Protein AF-A0A7C5WQR3-F1 (afdb_monomer_lite)

Structure (mmCIF, N/CA/C/O backbone):
data_AF-A0A7C5WQR3-F1
#
_entry.id   AF-A0A7C5WQR3-F1
#
loop_
_atom_site.group_PDB
_atom_site.id
_atom_site.type_symbol
_atom_site.label_atom_id
_atom_site.label_alt_id
_atom_site.label_comp_id
_atom_site.label_asym_id
_atom_site.label_entity_id
_atom_site.label_seq_id
_atom_site.pdbx_PDB_ins_code
_atom_site.Cartn_x
_atom_site.Cartn_y
_atom_site.Cartn_z
_atom_site.occupancy
_atom_site.B_iso_or_equiv
_atom_site.auth_seq_id
_atom_site.auth_comp_id
_atom_site.auth_asym_id
_atom_site.auth_atom_id
_atom_site.pdbx_PDB_model_num
ATOM 1 N N . MET A 1 1 ? -28.418 -15.892 25.105 1.00 48.97 1 MET A N 1
ATOM 2 C CA . MET A 1 1 ? -28.271 -15.453 23.694 1.00 48.97 1 MET A CA 1
ATOM 3 C C . MET A 1 1 ? -28.113 -13.932 23.511 1.00 48.97 1 MET A C 1
ATOM 5 O O . MET A 1 1 ? -27.352 -13.535 22.642 1.00 48.97 1 MET A O 1
ATOM 9 N N . LYS A 1 2 ? -28.733 -13.063 24.336 1.00 42.81 2 LYS A N 1
ATOM 10 C CA . LYS A 1 2 ? -28.613 -11.586 24.216 1.00 42.81 2 LYS A CA 1
ATOM 11 C C . LYS A 1 2 ? -27.198 -11.011 24.428 1.00 42.81 2 LYS A C 1
ATOM 13 O O . LYS A 1 2 ? -26.882 -9.976 23.862 1.00 42.81 2 LYS A O 1
ATOM 18 N N . VAL A 1 3 ? -26.335 -11.698 25.179 1.00 50.47 3 VAL A N 1
ATOM 19 C CA . VAL A 1 3 ? -24.979 -11.218 25.510 1.00 50.47 3 VAL A CA 1
ATOM 20 C C . VAL A 1 3 ? -24.053 -11.173 24.281 1.00 50.47 3 VAL A C 1
ATOM 22 O O . VAL A 1 3 ? -23.282 -10.235 24.136 1.00 50.47 3 VAL A O 1
ATOM 25 N N . ILE A 1 4 ? -24.180 -12.114 23.336 1.00 51.25 4 ILE A N 1
ATOM 26 C CA . ILE A 1 4 ? -23.313 -12.199 22.141 1.00 51.25 4 ILE A CA 1
ATOM 27 C C . ILE A 1 4 ? -23.574 -11.035 21.160 1.00 51.25 4 ILE A C 1
ATOM 29 O O . ILE A 1 4 ? -22.634 -10.461 20.613 1.00 51.25 4 ILE A O 1
ATOM 33 N N . TYR A 1 5 ? -24.834 -10.613 20.996 1.00 52.09 5 TYR A N 1
ATOM 34 C CA . TYR A 1 5 ? -25.205 -9.483 20.126 1.00 52.09 5 TYR A CA 1
ATOM 35 C C . TYR A 1 5 ? -24.702 -8.122 20.638 1.00 52.09 5 TYR A C 1
ATOM 37 O O . TYR A 1 5 ? -24.409 -7.223 19.844 1.00 52.09 5 TYR A O 1
ATOM 45 N N . VAL A 1 6 ? -24.548 -7.977 21.957 1.00 54.50 6 VAL A N 1
ATOM 46 C CA . VAL A 1 6 ? -24.024 -6.753 22.588 1.00 54.50 6 VAL A CA 1
ATOM 47 C C . VAL A 1 6 ? -22.531 -6.565 22.295 1.00 54.50 6 VAL A C 1
ATOM 49 O O . VAL A 1 6 ? -22.063 -5.435 22.214 1.00 54.50 6 VAL A O 1
ATOM 52 N N . TYR A 1 7 ? -21.790 -7.651 22.063 1.00 54.84 7 TYR A N 1
ATOM 53 C CA . TYR A 1 7 ? -20.358 -7.615 21.757 1.00 54.84 7 TYR A CA 1
ATOM 54 C C . TYR A 1 7 ? -20.032 -7.526 20.263 1.00 54.84 7 TYR A C 1
ATOM 56 O O . TYR A 1 7 ? -18.998 -6.968 19.894 1.00 54.84 7 TYR A O 1
ATOM 64 N N . PHE A 1 8 ? -20.896 -8.066 19.400 1.00 57.88 8 PHE A N 1
ATOM 65 C CA . PHE A 1 8 ? -20.665 -8.079 17.953 1.00 57.88 8 PHE A CA 1
ATOM 66 C C . PHE A 1 8 ? -21.007 -6.734 17.296 1.00 57.88 8 PHE A C 1
ATOM 68 O O . PHE A 1 8 ? -20.277 -6.270 16.424 1.00 57.88 8 PHE A O 1
ATOM 75 N N . SER A 1 9 ? -22.071 -6.066 17.761 1.00 63.69 9 SER A N 1
ATOM 76 C CA . SER A 1 9 ? -22.523 -4.785 17.202 1.00 63.69 9 SER A CA 1
ATOM 77 C C . SER A 1 9 ? -21.514 -3.624 17.326 1.00 63.69 9 SER A C 1
ATOM 79 O O . SER A 1 9 ? -21.370 -2.886 16.348 1.00 63.69 9 SER A O 1
ATOM 81 N N . PRO A 1 10 ? -20.740 -3.455 18.422 1.00 66.56 10 PRO A N 1
ATOM 82 C CA . PRO A 1 10 ? -19.741 -2.390 18.534 1.00 66.56 10 PRO A CA 1
ATOM 83 C C . PRO A 1 10 ? -18.493 -2.679 17.696 1.00 66.56 10 PRO A C 1
ATOM 85 O O . PRO A 1 10 ? -17.920 -1.761 17.113 1.00 66.56 10 PRO A O 1
ATOM 88 N N . PHE A 1 11 ? -18.090 -3.951 17.602 1.00 71.44 11 PHE A N 1
ATOM 89 C CA . PHE A 1 11 ? -16.960 -4.393 16.786 1.00 71.44 11 PHE A CA 1
ATOM 90 C C . PHE A 1 11 ? -17.199 -4.088 15.304 1.00 71.44 11 PHE A C 1
ATOM 92 O O . PHE A 1 11 ? -16.417 -3.371 14.676 1.00 71.44 11 PHE A O 1
ATOM 99 N N . THR A 1 12 ? -18.328 -4.554 14.762 1.00 70.25 12 THR A N 1
ATOM 100 C CA . THR A 1 12 ? -18.691 -4.309 13.362 1.00 70.25 12 THR A CA 1
ATOM 101 C C . THR A 1 12 ? -18.930 -2.827 13.096 1.00 70.25 12 THR A C 1
ATOM 103 O O . THR A 1 12 ? -18.519 -2.321 12.053 1.00 70.25 12 THR A O 1
ATOM 106 N N . ALA A 1 13 ? -19.535 -2.100 14.043 1.00 73.00 13 ALA A N 1
ATOM 107 C CA . ALA A 1 13 ? -19.742 -0.660 13.916 1.00 73.00 13 ALA A CA 1
ATOM 108 C C . ALA A 1 13 ? -18.419 0.117 13.865 1.00 73.00 13 ALA A C 1
ATOM 110 O O . ALA A 1 13 ? -18.306 1.069 13.092 1.00 73.00 13 ALA A O 1
ATOM 111 N N . MET A 1 14 ? -17.402 -0.281 14.637 1.00 77.00 14 MET A N 1
ATOM 112 C CA . MET A 1 14 ? -16.086 0.358 14.588 1.00 77.00 14 MET A CA 1
ATOM 113 C C . MET A 1 14 ? -15.353 0.089 13.281 1.00 77.00 14 MET A C 1
ATOM 115 O O . MET A 1 14 ? -14.867 1.048 12.685 1.00 77.00 14 MET A O 1
ATOM 119 N N . VAL A 1 15 ? -15.329 -1.161 12.807 1.00 77.88 15 VAL A N 1
ATOM 120 C CA . VAL A 1 15 ? -14.727 -1.513 11.508 1.00 77.88 15 VAL A CA 1
ATOM 121 C C . VAL A 1 15 ? -15.410 -0.729 10.387 1.00 77.88 15 VAL A C 1
ATOM 123 O O . VAL A 1 15 ? -14.749 -0.036 9.614 1.00 77.88 15 VAL A O 1
ATOM 126 N N . TYR A 1 16 ? -16.745 -0.752 10.350 1.00 77.31 16 TYR A N 1
ATOM 127 C CA . TYR A 1 16 ? -17.527 -0.024 9.354 1.00 77.31 16 TYR A CA 1
ATOM 128 C C . TYR A 1 16 ? -17.264 1.486 9.409 1.00 77.31 16 TYR A C 1
ATOM 130 O O . TYR A 1 16 ? -17.046 2.121 8.376 1.00 77.31 16 TYR A O 1
ATOM 138 N N . ARG A 1 17 ? -17.226 2.075 10.611 1.00 75.00 17 ARG A N 1
ATOM 139 C CA . ARG A 1 17 ? -16.932 3.502 10.792 1.00 75.00 17 ARG A CA 1
ATOM 140 C C . ARG A 1 17 ? -15.512 3.849 10.349 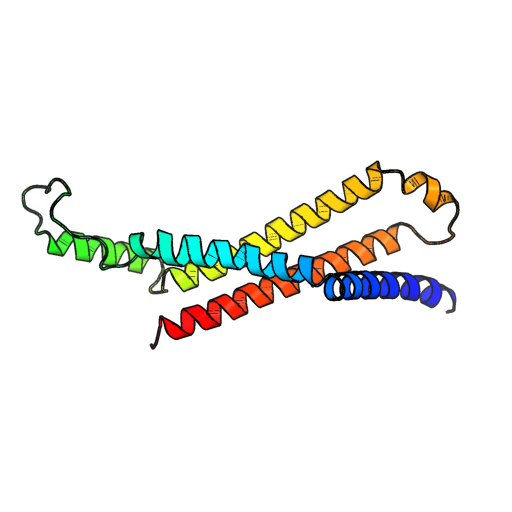1.00 75.00 17 ARG A C 1
ATOM 142 O O . ARG 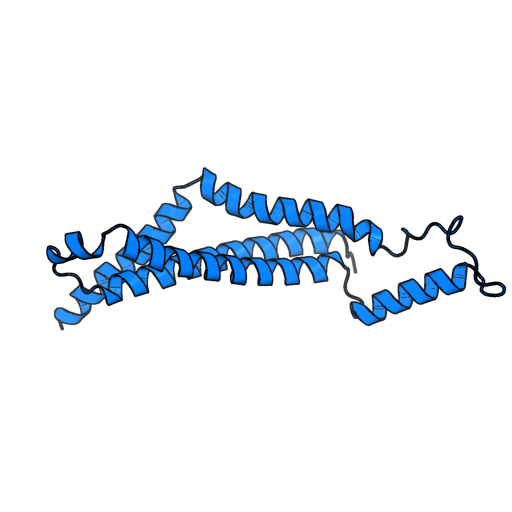A 1 17 ? -15.334 4.895 9.734 1.00 75.00 17 ARG A O 1
ATOM 149 N N . GLN A 1 18 ? -14.524 3.003 10.633 1.00 72.38 18 GLN A N 1
ATOM 150 C CA . GLN A 1 18 ? -13.126 3.215 10.247 1.00 72.38 18 GLN A CA 1
ATOM 151 C C . GLN A 1 18 ? -12.985 3.233 8.717 1.00 72.38 18 GLN A C 1
ATOM 153 O O . GLN A 1 18 ? -12.440 4.187 8.160 1.00 72.38 18 GLN A O 1
ATOM 158 N N . VAL A 1 19 ? -13.576 2.242 8.042 1.00 75.62 19 VAL A N 1
ATOM 159 C CA . VAL A 1 19 ? -13.582 2.128 6.575 1.00 75.62 19 VAL A CA 1
ATOM 160 C C . VAL A 1 19 ? -14.341 3.296 5.936 1.00 75.62 19 VAL A C 1
ATOM 162 O O . VAL A 1 19 ? -13.849 3.934 5.007 1.00 75.62 19 VAL A O 1
ATOM 165 N N . LYS A 1 20 ? -15.512 3.656 6.473 1.00 73.62 20 LYS A N 1
ATOM 166 C CA . LYS A 1 20 ? -16.307 4.782 5.964 1.00 73.62 20 LYS A CA 1
ATOM 167 C C . LYS A 1 20 ? -15.630 6.133 6.196 1.00 73.62 20 LYS A C 1
ATOM 169 O O . LYS A 1 20 ? -15.729 7.016 5.348 1.00 73.62 20 LYS A O 1
ATOM 174 N N . ARG A 1 21 ? -14.917 6.304 7.316 1.00 70.56 21 ARG A N 1
ATOM 175 C CA . ARG A 1 21 ? -14.116 7.507 7.591 1.00 70.56 21 ARG A CA 1
ATOM 176 C C . ARG A 1 21 ? -12.955 7.625 6.612 1.00 70.56 21 ARG A C 1
ATOM 178 O O . ARG A 1 21 ? -12.674 8.730 6.159 1.00 70.56 21 ARG A O 1
ATOM 185 N N . TRP A 1 22 ? -12.314 6.505 6.273 1.00 68.12 22 TRP A N 1
ATOM 186 C CA . TRP A 1 22 ? -11.287 6.474 5.236 1.00 68.12 22 TRP A CA 1
ATOM 187 C C . TRP A 1 22 ? -11.866 6.908 3.885 1.00 68.12 22 TRP A C 1
ATOM 189 O O . TRP A 1 22 ? -11.370 7.866 3.304 1.00 68.12 22 TRP A O 1
ATOM 199 N N . TRP A 1 23 ? -12.995 6.330 3.466 1.00 66.19 23 TRP A N 1
ATOM 200 C CA . TRP A 1 23 ? -13.678 6.709 2.221 1.00 66.19 23 TRP A CA 1
ATOM 201 C C . TRP A 1 23 ? -14.139 8.179 2.187 1.00 66.19 23 TRP A C 1
ATOM 203 O O . TRP A 1 23 ? -14.099 8.837 1.149 1.00 66.19 23 TRP A O 1
ATOM 213 N N . GLY A 1 24 ? -14.567 8.724 3.329 1.00 67.75 24 GLY A N 1
ATOM 214 C CA . GLY A 1 24 ? -14.997 10.119 3.451 1.00 67.75 24 GLY A CA 1
ATOM 215 C C . GLY A 1 24 ? -13.850 11.136 3.408 1.00 67.75 24 GLY A C 1
ATOM 216 O O . GLY A 1 24 ? -14.063 12.290 3.035 1.00 67.75 24 GLY A O 1
ATOM 217 N N . ALA A 1 25 ? -12.624 10.730 3.743 1.00 72.12 25 ALA A N 1
ATOM 218 C CA . ALA A 1 25 ? -11.453 11.600 3.767 1.00 72.12 25 ALA A CA 1
ATOM 219 C C . ALA A 1 25 ? -10.788 11.682 2.382 1.00 72.12 25 ALA A C 1
ATOM 221 O O . ALA A 1 25 ? -9.654 11.240 2.203 1.00 72.12 25 ALA A O 1
ATOM 222 N N . ARG A 1 26 ? -11.484 12.287 1.406 1.00 62.25 26 ARG A N 1
ATOM 223 C CA . ARG A 1 26 ? -11.076 12.371 -0.016 1.00 62.25 26 ARG A CA 1
ATOM 224 C C . ARG A 1 26 ? -9.607 12.778 -0.225 1.00 62.25 26 ARG A C 1
ATOM 226 O O . ARG A 1 26 ? -8.928 12.204 -1.065 1.00 62.25 26 ARG A O 1
ATOM 233 N N . SER A 1 27 ? -9.097 13.713 0.582 1.00 62.66 27 SER A N 1
ATOM 234 C CA . SER A 1 27 ? -7.697 14.172 0.524 1.00 62.66 27 SER A CA 1
ATOM 235 C C . SER A 1 27 ? -6.687 13.139 1.057 1.00 62.66 27 SER A C 1
ATOM 237 O O . SER A 1 27 ? -5.593 12.998 0.518 1.00 62.66 27 SER A O 1
ATOM 239 N N . ARG A 1 28 ? -7.063 12.342 2.067 1.00 68.38 28 ARG A N 1
ATOM 240 C CA . ARG A 1 28 ? -6.197 11.301 2.646 1.00 68.38 28 ARG A CA 1
ATOM 241 C C . ARG A 1 28 ? -6.152 10.038 1.783 1.00 68.38 28 ARG A C 1
ATOM 243 O O . ARG A 1 28 ? -5.115 9.393 1.690 1.00 68.38 28 ARG A O 1
ATOM 250 N N . VAL A 1 29 ? -7.259 9.702 1.126 1.00 69.31 29 VAL A N 1
ATOM 251 C CA . VAL A 1 29 ? -7.283 8.615 0.135 1.00 69.31 29 VAL A CA 1
ATOM 252 C C . VAL A 1 29 ? -6.399 8.986 -1.053 1.00 69.31 29 VAL A C 1
ATOM 254 O O . VAL A 1 29 ? -5.591 8.177 -1.501 1.00 69.31 29 VAL A O 1
ATOM 257 N N . LEU A 1 30 ? -6.463 10.241 -1.505 1.00 72.69 30 LEU A N 1
ATOM 258 C CA . LEU A 1 30 ? -5.619 10.699 -2.600 1.00 72.69 30 LEU A CA 1
ATOM 259 C C . LEU A 1 30 ? -4.129 10.595 -2.248 1.00 72.69 30 LEU A C 1
ATOM 261 O O . LEU A 1 30 ? -3.365 10.049 -3.037 1.00 72.69 30 LEU A O 1
ATOM 265 N N . THR A 1 31 ? -3.706 11.012 -1.050 1.00 79.19 31 THR A N 1
ATOM 266 C CA . THR A 1 31 ? -2.294 10.889 -0.644 1.00 79.19 31 THR A CA 1
ATOM 267 C C . THR A 1 31 ? -1.820 9.441 -0.530 1.00 79.19 31 THR A C 1
ATOM 269 O O . THR A 1 31 ? -0.658 9.166 -0.823 1.00 79.19 31 THR A O 1
ATOM 272 N N . THR A 1 32 ? -2.705 8.494 -0.196 1.00 76.12 32 THR A N 1
ATOM 273 C CA . THR A 1 32 ? -2.360 7.059 -0.170 1.00 76.12 32 THR A CA 1
ATOM 274 C C . THR A 1 32 ? -2.086 6.470 -1.555 1.00 76.12 32 THR A C 1
ATOM 276 O O . THR A 1 32 ? -1.371 5.477 -1.648 1.00 76.12 32 THR A O 1
ATOM 279 N N . VAL A 1 33 ? -2.596 7.095 -2.620 1.00 73.81 33 VAL A N 1
ATOM 280 C CA . VAL A 1 33 ? -2.341 6.705 -4.017 1.00 73.81 33 VAL A CA 1
ATOM 281 C C . VAL A 1 33 ? -1.192 7.523 -4.609 1.00 73.81 33 VAL A C 1
ATOM 283 O O . VAL A 1 33 ? -0.307 6.975 -5.260 1.00 73.81 33 VAL A O 1
ATOM 286 N N . VAL A 1 34 ? -1.162 8.828 -4.325 1.00 81.25 34 VAL A N 1
ATOM 287 C CA . VAL A 1 34 ? -0.128 9.757 -4.798 1.00 81.25 34 VAL A CA 1
ATOM 288 C C . VAL A 1 34 ? 1.248 9.383 -4.257 1.00 81.25 34 VAL A C 1
ATOM 290 O O . VAL A 1 34 ? 2.207 9.403 -5.018 1.00 81.25 34 VAL A O 1
ATOM 293 N N . ASN A 1 35 ? 1.369 9.003 -2.981 1.00 83.81 35 ASN A N 1
ATOM 294 C CA . ASN A 1 35 ? 2.670 8.666 -2.402 1.00 83.81 35 ASN A CA 1
ATOM 295 C C . ASN A 1 35 ? 3.318 7.453 -3.112 1.00 83.81 35 ASN A C 1
ATOM 297 O O . ASN A 1 35 ? 4.400 7.617 -3.669 1.00 83.81 35 ASN A O 1
ATOM 301 N N . PRO A 1 36 ? 2.668 6.278 -3.223 1.00 76.75 36 PRO A N 1
ATOM 302 C CA . PRO A 1 36 ? 3.197 5.171 -4.021 1.00 76.75 36 PRO A CA 1
ATOM 303 C C . PRO A 1 36 ? 3.415 5.514 -5.498 1.00 76.75 36 PRO A C 1
ATOM 305 O O . PRO A 1 36 ? 4.397 5.058 -6.072 1.00 76.75 36 PRO A O 1
ATOM 308 N N . LEU A 1 37 ? 2.553 6.334 -6.115 1.00 82.00 37 LEU A N 1
ATOM 309 C CA . LEU A 1 37 ? 2.744 6.769 -7.504 1.00 82.00 37 LEU A CA 1
ATOM 310 C C . LEU A 1 37 ? 4.015 7.597 -7.685 1.00 82.00 37 LEU A C 1
ATOM 312 O O . LEU A 1 37 ? 4.738 7.365 -8.647 1.00 82.00 37 LEU A O 1
ATOM 316 N N . ILE A 1 38 ? 4.313 8.520 -6.767 1.00 85.12 38 ILE A N 1
ATOM 317 C CA . ILE A 1 38 ? 5.560 9.294 -6.800 1.00 85.12 38 ILE A CA 1
ATOM 318 C C . ILE A 1 38 ? 6.753 8.343 -6.756 1.00 85.12 38 ILE A C 1
ATOM 320 O O . ILE A 1 38 ? 7.675 8.503 -7.548 1.00 85.12 38 ILE A O 1
ATOM 324 N N . TRP A 1 39 ? 6.716 7.321 -5.900 1.00 78.50 39 TRP A N 1
ATOM 325 C CA . TRP A 1 39 ? 7.774 6.315 -5.856 1.00 78.50 39 TRP A CA 1
ATOM 326 C C . TRP A 1 39 ? 7.873 5.502 -7.151 1.00 78.50 39 TRP A C 1
ATOM 328 O O . TRP A 1 39 ? 8.983 5.267 -7.609 1.00 78.50 39 TRP A O 1
ATOM 338 N N . ILE A 1 40 ? 6.755 5.115 -7.776 1.00 80.81 40 ILE A N 1
ATOM 339 C CA . ILE A 1 40 ? 6.767 4.371 -9.050 1.00 80.81 40 ILE A CA 1
ATOM 340 C C . ILE A 1 40 ? 7.311 5.246 -10.180 1.00 80.81 40 ILE A C 1
ATOM 342 O O . ILE A 1 40 ? 8.089 4.771 -10.995 1.00 80.81 40 ILE A O 1
ATOM 346 N N . VAL A 1 41 ? 6.933 6.521 -10.239 1.00 82.19 41 VAL A N 1
ATOM 347 C CA . VAL A 1 41 ? 7.433 7.459 -11.251 1.00 82.19 41 VAL A CA 1
ATOM 348 C C . VAL A 1 41 ? 8.920 7.725 -11.027 1.00 82.19 41 VAL A C 1
ATOM 350 O O . VAL A 1 41 ? 9.710 7.613 -11.958 1.00 82.19 41 VAL A O 1
ATOM 353 N N . PHE A 1 42 ? 9.316 8.025 -9.790 1.00 83.06 42 PHE A N 1
ATOM 354 C CA . PHE A 1 42 ? 10.697 8.337 -9.437 1.00 83.06 42 PHE A CA 1
ATOM 355 C C . PHE A 1 42 ? 11.632 7.136 -9.622 1.00 83.06 42 PHE A C 1
ATOM 357 O O . PHE A 1 42 ? 12.660 7.255 -10.284 1.00 83.06 42 PHE A O 1
ATOM 364 N N . LEU A 1 43 ? 11.282 5.971 -9.074 1.00 81.75 43 LEU A N 1
ATOM 365 C CA . LEU A 1 43 ? 12.110 4.767 -9.175 1.00 81.75 43 LEU A CA 1
ATOM 366 C C . LEU A 1 43 ? 11.942 4.080 -10.533 1.00 81.75 43 LEU A C 1
ATOM 368 O O . LEU A 1 43 ? 12.928 3.710 -11.157 1.00 81.75 43 LEU A O 1
ATOM 372 N N . GLY A 1 44 ? 10.723 3.978 -11.054 1.00 79.00 44 GLY A N 1
ATOM 373 C CA . GLY A 1 44 ? 10.468 3.321 -12.334 1.00 79.00 44 GLY A CA 1
ATOM 374 C C . GLY A 1 44 ? 11.083 4.059 -13.515 1.00 79.00 44 GLY A C 1
ATOM 375 O O . GLY A 1 44 ? 11.791 3.444 -14.304 1.00 79.00 44 GLY A O 1
ATOM 376 N N . LEU A 1 45 ? 10.875 5.376 -13.625 1.00 77.69 45 LEU A N 1
ATOM 377 C CA . LEU A 1 45 ? 11.454 6.152 -14.729 1.00 77.69 45 LEU A CA 1
ATOM 378 C C . LEU A 1 45 ? 12.912 6.543 -14.460 1.00 77.69 45 LEU A C 1
ATOM 380 O O . LEU A 1 45 ? 13.718 6.548 -15.386 1.00 77.69 45 LEU A O 1
ATOM 384 N N . GLY A 1 46 ? 13.264 6.865 -13.211 1.00 75.94 46 GLY A N 1
ATOM 385 C CA . GLY A 1 46 ? 14.607 7.334 -12.856 1.00 75.94 46 GLY A CA 1
ATOM 386 C C . GLY A 1 46 ? 15.637 6.212 -12.743 1.00 75.94 46 GLY A C 1
ATOM 387 O O . GLY A 1 46 ? 16.706 6.294 -13.342 1.00 75.94 46 GLY A O 1
ATOM 388 N N . TRP A 1 47 ? 15.321 5.143 -12.007 1.00 72.69 47 TRP A N 1
ATOM 389 C CA . TRP A 1 47 ? 16.226 4.000 -11.844 1.00 72.69 47 TRP A CA 1
ATOM 390 C C . TRP A 1 47 ? 16.058 2.944 -12.938 1.00 72.69 47 TRP A C 1
ATOM 392 O O . TRP A 1 47 ? 17.028 2.262 -13.260 1.00 72.69 47 TRP A O 1
ATOM 402 N N . GLY A 1 48 ? 14.887 2.852 -13.579 1.00 72.00 48 GLY A N 1
ATOM 403 C CA . GLY A 1 48 ? 14.681 1.951 -14.719 1.00 72.00 48 GLY A CA 1
ATOM 404 C C . GLY A 1 48 ? 15.619 2.234 -15.893 1.00 72.00 48 GLY A C 1
ATOM 405 O O . GLY A 1 48 ? 16.046 1.305 -16.571 1.00 72.00 48 GLY A O 1
ATOM 406 N N . ALA A 1 49 ? 16.039 3.489 -16.083 1.00 68.88 49 ALA A N 1
ATOM 407 C CA . ALA A 1 49 ? 17.065 3.832 -17.064 1.00 68.88 49 ALA A CA 1
ATOM 408 C C . ALA A 1 49 ? 18.423 3.183 -16.739 1.00 68.88 49 ALA A C 1
ATOM 410 O O . ALA A 1 49 ? 19.119 2.753 -17.646 1.00 68.88 49 ALA A O 1
ATOM 411 N N . ILE A 1 50 ? 18.792 3.037 -15.466 1.00 69.94 50 ILE A N 1
ATOM 412 C CA . ILE A 1 50 ? 20.088 2.476 -15.037 1.00 69.94 50 ILE A CA 1
ATOM 413 C C . ILE A 1 50 ? 20.130 0.955 -15.247 1.00 69.94 50 ILE A C 1
ATOM 415 O O . ILE A 1 50 ? 21.182 0.392 -15.532 1.00 69.94 50 ILE A O 1
ATOM 419 N N . PHE A 1 51 ? 18.974 0.299 -15.144 1.00 70.12 51 PHE A N 1
ATOM 420 C CA . PHE A 1 51 ? 18.825 -1.147 -15.332 1.00 70.12 51 PHE A CA 1
ATOM 421 C C . PHE A 1 51 ? 18.357 -1.538 -16.744 1.00 70.12 51 PHE A C 1
ATOM 423 O O . PHE A 1 51 ? 18.173 -2.722 -17.020 1.00 70.12 51 PHE A O 1
ATOM 430 N N . SER A 1 52 ? 18.166 -0.565 -17.643 1.00 65.50 52 SER A N 1
ATOM 431 C CA . SER A 1 52 ? 17.782 -0.818 -19.033 1.00 65.50 52 SER A CA 1
ATOM 432 C C . SER A 1 52 ? 18.994 -1.257 -19.867 1.00 65.50 52 SER A C 1
ATOM 434 O O . SER A 1 52 ? 20.027 -0.584 -19.826 1.00 65.50 52 SER A O 1
ATOM 436 N N . PRO A 1 53 ? 18.879 -2.318 -20.692 1.00 56.69 53 PRO A N 1
ATOM 437 C CA . PRO A 1 53 ? 19.971 -2.818 -21.534 1.00 56.69 53 PRO A CA 1
ATOM 438 C C . PRO A 1 53 ? 20.616 -1.766 -22.455 1.00 56.69 53 PRO A C 1
ATOM 440 O O . PRO A 1 53 ? 21.761 -1.930 -22.866 1.00 56.69 53 PRO A O 1
ATOM 443 N N . GLY A 1 54 ? 19.898 -0.683 -22.780 1.00 60.00 54 GLY A N 1
ATOM 444 C CA . GLY A 1 54 ? 20.356 0.377 -23.685 1.00 60.00 54 GLY A CA 1
ATOM 445 C C . GLY A 1 54 ? 21.040 1.583 -23.028 1.00 60.00 54 GLY A C 1
ATOM 446 O O . GLY A 1 54 ? 21.449 2.493 -23.744 1.00 60.00 54 GLY A O 1
ATOM 447 N N . SER A 1 55 ? 21.155 1.651 -21.697 1.00 55.81 55 SER A N 1
ATOM 448 C CA . SER A 1 55 ? 21.736 2.828 -21.021 1.00 55.81 55 SER A CA 1
ATOM 449 C C . SER A 1 55 ? 23.259 2.819 -20.927 1.00 55.81 55 SER A C 1
ATOM 451 O O . SER A 1 55 ? 23.873 3.852 -20.644 1.00 55.81 55 SER A O 1
ATOM 453 N N . VAL A 1 56 ? 23.887 1.684 -21.235 1.00 60.44 56 VAL A N 1
ATOM 454 C CA . VAL A 1 56 ? 25.341 1.567 -21.328 1.00 60.44 56 VAL A CA 1
ATOM 455 C C . VAL A 1 56 ? 25.802 2.142 -22.671 1.00 60.44 56 VAL A C 1
ATOM 457 O O . VAL A 1 56 ? 26.056 1.424 -23.633 1.00 60.44 56 VAL A O 1
ATOM 460 N N . ASN A 1 57 ? 25.931 3.468 -22.740 1.00 54.16 57 ASN A N 1
ATOM 461 C CA . ASN A 1 57 ? 26.726 4.109 -23.784 1.00 54.16 57 ASN A CA 1
ATOM 462 C C . ASN A 1 57 ? 28.208 3.899 -23.442 1.00 54.16 57 ASN A C 1
ATOM 464 O O . ASN A 1 57 ? 28.717 4.451 -22.467 1.00 54.16 57 ASN A O 1
ATOM 468 N N . THR A 1 58 ? 28.916 3.112 -24.251 1.00 59.41 58 THR A N 1
ATOM 469 C CA . THR A 1 58 ? 30.346 2.810 -24.081 1.00 59.41 58 THR A CA 1
ATOM 470 C C . THR A 1 58 ? 31.283 3.805 -24.797 1.00 59.41 58 THR A C 1
ATOM 472 O O . THR A 1 58 ? 31.936 3.410 -25.764 1.00 59.41 58 THR A O 1
ATOM 475 N N . PRO A 1 59 ? 31.401 5.077 -24.360 1.00 57.09 59 PRO A N 1
ATOM 476 C CA . PRO A 1 59 ? 32.645 5.818 -24.632 1.00 57.09 59 PRO A CA 1
ATOM 477 C C . PRO A 1 59 ? 33.587 5.998 -23.429 1.00 57.09 59 PRO A C 1
ATOM 479 O O . PRO A 1 59 ? 34.770 6.210 -23.652 1.00 57.09 59 PRO A O 1
ATOM 482 N N . ASN A 1 60 ? 33.112 5.928 -22.174 1.00 54.19 60 ASN A N 1
ATOM 483 C CA . ASN A 1 60 ? 33.854 6.493 -21.022 1.00 54.19 60 ASN A CA 1
ATOM 484 C C . ASN A 1 60 ? 34.105 5.553 -19.824 1.00 54.19 60 ASN A C 1
ATOM 486 O O . ASN A 1 60 ? 34.468 6.019 -18.745 1.00 54.19 60 ASN A O 1
ATOM 490 N N . ILE A 1 61 ? 33.948 4.238 -19.980 1.00 57.88 61 ILE A N 1
ATOM 491 C CA . ILE A 1 61 ? 34.394 3.273 -18.961 1.00 57.88 61 ILE A CA 1
ATOM 492 C C . ILE A 1 61 ? 35.835 2.880 -19.327 1.00 57.88 61 ILE A C 1
ATOM 494 O O . ILE A 1 61 ? 36.033 2.474 -20.474 1.00 57.88 61 ILE A O 1
ATOM 498 N N . PRO A 1 62 ? 36.841 3.007 -18.436 1.00 58.75 62 PRO A N 1
ATOM 499 C CA . PRO A 1 62 ? 38.220 2.627 -18.742 1.00 58.75 62 PRO A CA 1
ATOM 500 C C . PRO A 1 62 ? 38.262 1.203 -19.305 1.00 58.75 62 PRO A C 1
ATOM 502 O O . PRO A 1 62 ? 37.884 0.251 -18.619 1.00 58.75 62 PRO A O 1
ATOM 505 N N . LEU A 1 63 ? 38.643 1.064 -20.578 1.00 64.62 63 LEU A N 1
ATOM 506 C CA . LEU A 1 63 ? 38.638 -0.227 -21.254 1.00 64.62 63 LEU A CA 1
ATOM 507 C C . LEU A 1 63 ? 39.645 -1.149 -20.571 1.00 64.62 63 LEU A C 1
ATOM 509 O O . LEU A 1 63 ? 40.831 -0.830 -20.498 1.00 64.62 63 LEU A O 1
ATOM 513 N N . ILE A 1 64 ? 39.179 -2.318 -20.130 1.00 59.72 64 ILE A N 1
ATOM 514 C CA . ILE A 1 64 ? 40.075 -3.447 -19.888 1.00 59.72 64 ILE A CA 1
ATOM 515 C C . ILE A 1 64 ? 40.674 -3.791 -21.261 1.00 59.72 64 ILE A C 1
ATOM 517 O O . ILE A 1 64 ? 39.914 -4.131 -22.177 1.00 59.72 64 ILE A O 1
ATOM 521 N N . PRO A 1 65 ? 41.998 -3.670 -21.453 1.00 62.41 65 PRO A N 1
ATOM 522 C CA . PRO A 1 65 ? 42.612 -3.944 -22.745 1.00 62.41 65 PRO A CA 1
ATOM 523 C C . PRO A 1 65 ? 42.299 -5.381 -23.182 1.00 62.41 65 PRO A C 1
ATOM 525 O O . PRO A 1 65 ? 42.530 -6.322 -22.427 1.00 62.41 65 PRO A O 1
ATOM 528 N N . GLY A 1 66 ? 41.762 -5.553 -24.393 1.00 66.50 66 GLY A N 1
ATOM 529 C CA . GLY A 1 66 ? 41.500 -6.869 -24.991 1.00 66.50 66 GLY A CA 1
ATOM 530 C C . GLY A 1 66 ? 40.067 -7.400 -24.878 1.00 66.50 66 GLY A C 1
ATOM 531 O O . GLY A 1 66 ? 39.780 -8.438 -25.469 1.00 66.50 66 GLY A O 1
ATOM 532 N N . VAL A 1 67 ? 39.148 -6.703 -24.198 1.00 68.56 67 VAL A N 1
ATOM 533 C CA . VAL A 1 67 ? 37.722 -7.080 -24.188 1.00 68.56 67 VAL A CA 1
ATOM 534 C C . VAL A 1 67 ? 36.937 -6.175 -25.147 1.00 68.56 67 VAL A C 1
ATOM 536 O O . VAL A 1 67 ? 36.901 -4.961 -24.934 1.00 68.56 67 VAL A O 1
ATOM 539 N N . PRO A 1 68 ? 36.296 -6.717 -26.201 1.00 68.19 68 PRO A N 1
ATOM 540 C CA . PRO A 1 68 ? 35.465 -5.919 -27.096 1.00 68.19 68 PRO A CA 1
ATOM 541 C C . PRO A 1 68 ? 34.263 -5.340 -26.339 1.00 68.19 68 PRO A C 1
ATOM 543 O O . PRO A 1 68 ? 33.621 -6.032 -25.547 1.00 68.19 68 PRO A O 1
ATOM 546 N N . SER A 1 69 ? 33.924 -4.076 -26.603 1.00 67.75 69 SER A N 1
ATOM 547 C CA . SER A 1 69 ? 32.873 -3.332 -25.887 1.00 67.75 69 SER A CA 1
ATOM 548 C C . SER A 1 69 ? 31.497 -4.014 -25.935 1.00 67.75 69 SER A C 1
ATOM 550 O O . SER A 1 69 ? 30.716 -3.894 -24.995 1.00 67.75 69 SER A O 1
ATOM 552 N N . SER A 1 70 ? 31.224 -4.797 -26.982 1.00 69.56 70 SER A N 1
ATOM 553 C CA . SER A 1 70 ? 30.008 -5.604 -27.133 1.00 69.56 70 SER A CA 1
ATOM 554 C C . SER A 1 70 ? 29.918 -6.777 -26.151 1.00 69.56 70 SER A C 1
ATOM 556 O O . SER A 1 70 ? 28.825 -7.111 -25.702 1.00 69.56 70 SER A O 1
ATOM 558 N N . ALA A 1 71 ? 31.045 -7.385 -25.765 1.00 70.56 71 ALA A N 1
ATOM 559 C CA . ALA A 1 71 ? 31.051 -8.473 -24.787 1.00 70.56 71 ALA A CA 1
ATOM 560 C C . ALA A 1 71 ? 30.665 -7.970 -23.391 1.00 70.56 71 ALA A C 1
ATOM 562 O O . ALA A 1 71 ? 29.955 -8.657 -22.670 1.00 70.56 71 ALA A O 1
ATOM 563 N N . ILE A 1 72 ? 31.064 -6.748 -23.031 1.00 71.44 72 ILE A N 1
ATOM 564 C CA . ILE A 1 72 ? 30.713 -6.135 -21.742 1.00 71.44 72 ILE A CA 1
ATOM 565 C C . ILE A 1 72 ? 29.206 -5.868 -21.666 1.00 71.44 72 ILE A C 1
ATOM 567 O O . ILE A 1 72 ? 28.581 -6.186 -20.658 1.00 71.44 72 ILE A O 1
ATOM 571 N N . VAL A 1 73 ? 28.607 -5.349 -22.742 1.00 70.31 73 VAL A N 1
ATOM 572 C CA . VAL A 1 73 ? 27.156 -5.115 -22.815 1.00 70.31 73 VAL A CA 1
ATOM 573 C C . VAL A 1 73 ? 26.387 -6.432 -22.712 1.00 70.31 73 VAL A C 1
ATOM 575 O O . VAL A 1 73 ? 25.475 -6.539 -21.896 1.00 70.31 73 VAL A O 1
ATOM 578 N N . ASN A 1 74 ? 26.810 -7.464 -23.446 1.00 72.31 74 ASN A N 1
ATOM 579 C CA . ASN A 1 74 ? 26.176 -8.781 -23.382 1.00 72.31 74 ASN A CA 1
ATOM 580 C C . ASN A 1 74 ? 26.329 -9.439 -21.998 1.00 72.31 74 ASN A C 1
ATOM 582 O O . ASN A 1 74 ? 25.384 -10.053 -21.517 1.00 72.31 74 ASN A O 1
ATOM 586 N N . LEU A 1 75 ? 27.468 -9.266 -21.316 1.00 73.00 75 LEU A N 1
ATOM 587 C CA . LEU A 1 75 ? 27.686 -9.770 -19.954 1.00 73.00 75 LEU A CA 1
ATOM 588 C C . LEU A 1 75 ? 26.831 -9.040 -18.912 1.00 73.00 75 LEU A C 1
ATOM 590 O O . LEU A 1 75 ? 26.304 -9.679 -18.006 1.00 73.00 75 LEU A O 1
ATOM 594 N N . ILE A 1 76 ? 26.667 -7.719 -19.036 1.00 73.88 76 ILE A N 1
ATOM 595 C CA . ILE A 1 76 ? 25.783 -6.928 -18.166 1.00 73.88 76 ILE A CA 1
ATOM 596 C C . ILE A 1 76 ? 24.322 -7.321 -18.405 1.00 73.88 76 ILE A C 1
ATOM 598 O O . ILE A 1 76 ? 23.561 -7.503 -17.456 1.00 73.88 76 ILE A O 1
ATOM 602 N N . GLN A 1 77 ? 23.935 -7.508 -19.665 1.00 69.75 77 GLN A N 1
ATOM 603 C CA . GLN A 1 77 ? 22.587 -7.923 -20.033 1.00 69.75 77 GLN A CA 1
ATOM 604 C C . GLN A 1 77 ? 22.283 -9.349 -19.560 1.00 69.75 77 GLN A C 1
ATOM 606 O O . GLN A 1 77 ? 21.212 -9.608 -19.015 1.00 69.75 77 GLN A O 1
ATOM 611 N N . GLU A 1 78 ? 23.236 -10.269 -19.690 1.00 71.62 78 GLU A N 1
ATOM 612 C CA . GLU A 1 78 ? 23.102 -11.625 -19.169 1.00 71.62 78 GLU A CA 1
ATOM 613 C C . GLU A 1 78 ? 23.108 -11.652 -17.634 1.00 71.62 78 GLU A C 1
ATOM 615 O O . GLU A 1 78 ? 22.337 -12.400 -17.034 1.00 71.62 78 GLU A O 1
ATOM 620 N N . TYR A 1 79 ? 23.898 -10.791 -16.983 1.00 70.62 79 TYR A N 1
ATOM 621 C CA . TYR A 1 79 ? 23.855 -10.598 -15.534 1.00 70.62 79 TYR A CA 1
ATOM 622 C C . TYR A 1 79 ? 22.466 -10.142 -15.074 1.00 70.62 79 TYR A C 1
ATOM 624 O O . TYR A 1 79 ? 21.887 -10.770 -14.189 1.00 70.62 79 TYR A O 1
ATOM 632 N N . PHE A 1 80 ? 21.881 -9.122 -15.707 1.00 70.31 80 PHE A N 1
ATOM 633 C CA . PHE A 1 80 ? 20.538 -8.657 -15.356 1.00 70.31 80 PHE A CA 1
ATOM 634 C C . PHE A 1 80 ? 19.456 -9.701 -15.639 1.00 70.31 80 PHE A C 1
ATOM 636 O O . PHE A 1 80 ? 18.595 -9.922 -14.789 1.00 70.31 80 PHE A O 1
ATOM 643 N N . ASN A 1 81 ? 19.537 -10.414 -16.763 1.00 73.75 81 ASN A N 1
ATOM 644 C CA . ASN A 1 81 ? 18.608 -11.501 -17.074 1.00 73.75 81 ASN A CA 1
ATOM 645 C C . ASN A 1 81 ? 18.692 -12.650 -16.056 1.00 73.75 81 ASN A C 1
ATOM 647 O O . ASN A 1 81 ? 17.662 -13.216 -15.694 1.00 73.75 81 ASN A O 1
ATOM 651 N N . ARG A 1 82 ? 19.891 -12.972 -15.548 1.00 75.25 82 ARG A N 1
ATOM 652 C CA . ARG A 1 82 ? 20.082 -13.979 -14.490 1.00 75.25 82 ARG A CA 1
ATOM 653 C C . ARG A 1 82 ? 19.597 -13.499 -13.121 1.00 75.25 82 ARG A C 1
ATOM 655 O O . ARG A 1 82 ? 19.063 -14.304 -12.367 1.00 75.25 82 ARG A O 1
ATOM 662 N N . VAL A 1 83 ? 19.763 -12.215 -12.800 1.00 73.00 83 VAL A N 1
ATOM 663 C CA . VAL A 1 83 ? 19.324 -11.628 -11.519 1.00 73.00 83 VAL A CA 1
ATOM 664 C C . VAL A 1 83 ? 17.803 -11.488 -11.451 1.00 73.00 83 VAL A C 1
ATOM 666 O O . VAL A 1 83 ? 17.206 -11.836 -10.436 1.00 73.00 83 VAL A O 1
ATOM 669 N N . PHE A 1 84 ? 17.168 -11.010 -12.524 1.00 68.88 84 PHE A N 1
ATOM 670 C CA . PHE A 1 84 ? 15.719 -10.791 -12.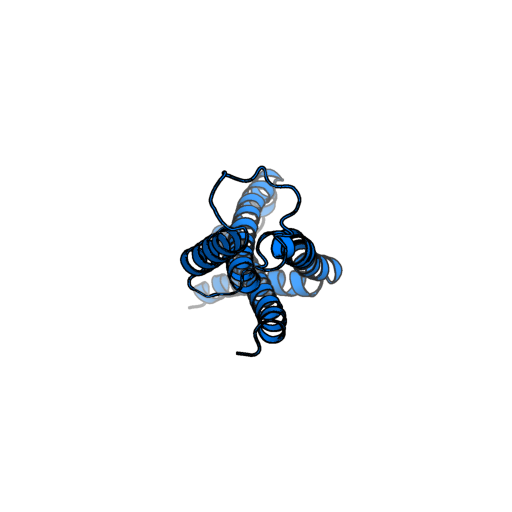570 1.00 68.88 84 PHE A CA 1
ATOM 671 C C . PHE A 1 84 ? 14.935 -11.982 -13.140 1.00 68.88 84 PHE A C 1
ATOM 673 O O . PHE A 1 84 ? 13.712 -11.918 -13.248 1.00 68.88 84 PHE A O 1
ATOM 680 N N . GLY A 1 85 ? 15.614 -13.076 -13.502 1.00 70.38 85 GLY A N 1
ATOM 681 C CA . GLY A 1 85 ? 14.978 -14.297 -14.007 1.00 70.38 85 GLY A CA 1
ATOM 682 C C . GLY A 1 85 ? 14.188 -14.093 -15.305 1.00 70.38 85 GLY A C 1
ATOM 683 O O . GLY A 1 85 ? 13.215 -14.803 -15.538 1.00 70.38 85 GLY A O 1
ATOM 684 N N . GLY A 1 86 ? 14.571 -13.105 -16.121 1.00 67.75 86 GLY A N 1
ATOM 685 C CA . GLY A 1 86 ? 13.863 -12.726 -17.350 1.00 67.75 86 GLY A CA 1
ATOM 686 C C . GLY A 1 86 ? 12.628 -11.837 -17.151 1.00 67.75 86 GLY A C 1
ATOM 687 O O . GLY A 1 86 ? 11.893 -11.613 -18.108 1.00 67.75 86 GLY A O 1
ATOM 688 N N . ILE A 1 87 ? 12.386 -11.327 -15.940 1.00 68.38 87 ILE A N 1
ATOM 689 C CA . ILE A 1 87 ? 11.281 -10.407 -15.645 1.00 68.38 87 ILE A CA 1
ATOM 690 C C . ILE A 1 87 ? 11.772 -8.959 -15.777 1.00 68.38 87 ILE A C 1
ATOM 692 O O . ILE A 1 87 ? 12.857 -8.620 -15.306 1.00 68.38 87 ILE A O 1
ATOM 696 N N . ASP A 1 88 ? 10.961 -8.092 -16.390 1.00 74.25 88 ASP A N 1
ATOM 697 C CA . ASP A 1 88 ? 11.259 -6.661 -16.498 1.00 74.25 88 ASP A CA 1
ATOM 698 C C . ASP A 1 88 ? 11.444 -6.010 -15.111 1.00 74.25 88 ASP A C 1
ATOM 700 O O . ASP A 1 88 ? 10.700 -6.294 -14.161 1.00 74.25 88 ASP A O 1
ATOM 704 N N . TYR A 1 89 ? 12.409 -5.091 -15.012 1.00 76.81 89 TYR A N 1
ATOM 705 C CA . TYR A 1 89 ? 12.748 -4.357 -13.789 1.00 76.81 89 TYR A CA 1
ATOM 706 C C . TYR A 1 89 ? 11.511 -3.717 -13.153 1.00 76.81 89 TYR A C 1
ATOM 708 O O . TYR A 1 89 ? 11.339 -3.768 -11.934 1.00 76.81 89 TYR A O 1
ATOM 716 N N . LEU A 1 90 ? 10.615 -3.154 -13.969 1.00 76.88 90 LEU A N 1
ATOM 717 C CA . LEU A 1 90 ? 9.413 -2.485 -13.475 1.00 76.88 90 LEU A CA 1
ATOM 718 C C . LEU A 1 90 ? 8.456 -3.454 -12.781 1.00 76.88 90 LEU A C 1
ATOM 720 O O . LEU A 1 90 ? 7.881 -3.113 -11.748 1.00 76.88 90 LEU A O 1
ATOM 724 N N . THR A 1 91 ? 8.329 -4.677 -13.292 1.00 78.12 91 THR A N 1
ATOM 725 C CA . THR A 1 91 ? 7.485 -5.717 -12.688 1.00 78.12 91 THR A CA 1
ATOM 726 C C . THR A 1 91 ? 8.083 -6.207 -11.370 1.00 78.12 91 THR A C 1
ATOM 728 O O . THR A 1 91 ? 7.373 -6.308 -10.365 1.00 78.12 91 THR A O 1
ATOM 731 N N . PHE A 1 92 ? 9.401 -6.431 -11.341 1.00 79.81 92 PHE A N 1
ATOM 732 C CA . PHE A 1 92 ? 10.122 -6.761 -10.111 1.00 79.81 92 PHE A CA 1
ATOM 733 C C . PHE A 1 92 ? 9.949 -5.658 -9.050 1.00 79.81 92 PHE A C 1
ATOM 735 O O . PHE A 1 92 ? 9.527 -5.927 -7.923 1.00 79.81 92 PHE A O 1
ATOM 742 N N . MET A 1 93 ? 10.174 -4.399 -9.429 1.00 82.75 93 MET A N 1
ATOM 743 C CA . MET A 1 93 ? 10.078 -3.237 -8.546 1.00 82.75 93 MET A CA 1
ATOM 744 C C . MET A 1 93 ? 8.665 -3.042 -7.978 1.00 82.75 93 MET A C 1
ATOM 746 O O . MET A 1 93 ? 8.515 -2.861 -6.769 1.00 82.75 93 MET A O 1
ATOM 750 N N . VAL A 1 94 ? 7.626 -3.103 -8.817 1.00 83.00 94 VAL A N 1
ATOM 751 C CA . VAL A 1 94 ? 6.220 -2.948 -8.399 1.00 83.00 94 VAL A CA 1
ATOM 752 C C . VAL A 1 94 ? 5.861 -3.937 -7.291 1.00 83.00 94 VAL A C 1
ATOM 754 O O . VAL A 1 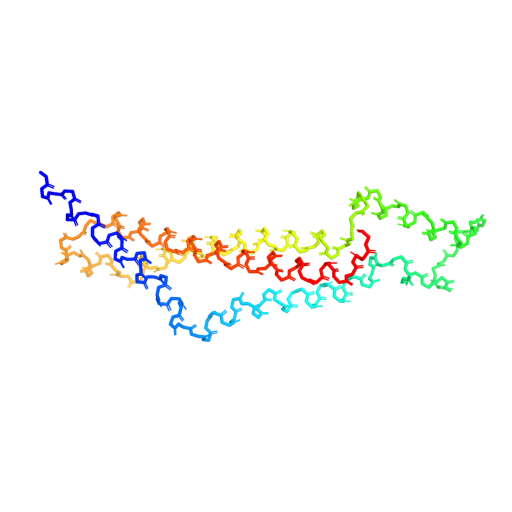94 ? 5.237 -3.553 -6.299 1.00 83.00 94 VAL A O 1
ATOM 757 N N . SER A 1 95 ? 6.264 -5.202 -7.442 1.00 84.62 95 SER A N 1
ATOM 758 C CA . SER A 1 95 ? 5.975 -6.240 -6.448 1.00 84.62 95 SER A CA 1
ATOM 759 C C . SER A 1 95 ? 6.659 -5.960 -5.102 1.00 84.62 95 SER A C 1
ATOM 761 O O . SER A 1 95 ? 6.016 -6.035 -4.052 1.00 84.62 95 SER A O 1
ATOM 763 N N . GLY A 1 96 ? 7.928 -5.535 -5.127 1.00 87.38 96 GLY A N 1
ATOM 764 C CA . GLY A 1 96 ? 8.677 -5.154 -3.930 1.00 87.38 96 GLY A CA 1
ATOM 765 C C . GLY A 1 96 ? 8.089 -3.923 -3.239 1.00 87.38 96 GLY A C 1
ATOM 766 O O . GLY A 1 96 ? 7.933 -3.901 -2.018 1.00 87.38 96 GLY A O 1
ATOM 767 N N . MET A 1 97 ? 7.680 -2.917 -4.013 1.00 84.81 97 MET A N 1
ATOM 768 C CA . MET A 1 97 ? 7.025 -1.720 -3.488 1.00 84.81 97 MET A CA 1
ATOM 769 C C . MET A 1 97 ? 5.683 -2.039 -2.826 1.00 84.81 97 MET A C 1
ATOM 771 O O . MET A 1 97 ? 5.408 -1.544 -1.732 1.00 84.81 97 MET A O 1
ATOM 775 N N . ALA A 1 98 ? 4.859 -2.890 -3.444 1.00 85.19 98 ALA A N 1
ATOM 776 C CA . ALA A 1 98 ? 3.600 -3.332 -2.852 1.00 85.19 98 ALA A CA 1
ATOM 777 C C . ALA A 1 98 ? 3.834 -4.009 -1.490 1.00 85.19 98 ALA A C 1
ATOM 779 O O . ALA A 1 98 ? 3.213 -3.618 -0.500 1.00 85.19 98 ALA A O 1
ATOM 780 N N . ALA A 1 99 ? 4.794 -4.936 -1.402 1.00 88.44 99 ALA A N 1
ATOM 781 C CA . ALA A 1 99 ? 5.153 -5.590 -0.142 1.00 88.44 99 ALA A CA 1
ATOM 782 C C . ALA A 1 99 ? 5.637 -4.587 0.923 1.00 88.44 99 ALA A C 1
ATOM 784 O O . ALA A 1 99 ? 5.158 -4.599 2.061 1.00 88.44 99 ALA A O 1
ATOM 785 N N . MET A 1 100 ? 6.529 -3.668 0.540 1.00 87.56 100 MET A N 1
ATOM 786 C CA . MET A 1 100 ? 7.065 -2.631 1.426 1.00 87.56 100 MET A CA 1
ATOM 787 C C . MET A 1 100 ? 5.954 -1.721 1.970 1.00 87.56 100 MET A C 1
ATOM 789 O O . MET A 1 100 ? 5.929 -1.413 3.160 1.00 87.56 100 MET A O 1
ATOM 793 N N . THR A 1 101 ? 5.003 -1.310 1.126 1.00 85.19 101 THR A N 1
ATOM 794 C CA . THR A 1 101 ? 3.906 -0.419 1.539 1.00 85.19 101 THR A CA 1
ATOM 795 C C . THR A 1 101 ? 2.934 -1.078 2.518 1.00 85.19 101 THR A C 1
ATOM 797 O O . THR A 1 101 ? 2.552 -0.434 3.495 1.00 85.19 101 THR A O 1
ATOM 800 N N . VAL A 1 102 ? 2.590 -2.361 2.330 1.00 88.06 102 VAL A N 1
ATOM 801 C CA . VAL A 1 102 ? 1.770 -3.129 3.291 1.00 88.06 102 VAL A CA 1
ATOM 802 C C . VAL A 1 102 ? 2.471 -3.218 4.636 1.00 88.06 102 VAL A C 1
ATOM 804 O O . VAL A 1 102 ? 1.858 -2.985 5.682 1.00 88.06 102 VAL A O 1
ATOM 807 N N . PHE A 1 103 ? 3.758 -3.561 4.606 1.00 89.62 103 PHE A N 1
ATOM 808 C CA . PHE A 1 103 ? 4.554 -3.750 5.806 1.00 89.62 103 PHE A CA 1
ATOM 809 C C . PHE A 1 103 ? 4.682 -2.444 6.595 1.00 89.62 103 PHE A C 1
ATOM 811 O O . PHE A 1 103 ? 4.307 -2.385 7.767 1.00 89.62 103 PHE A O 1
ATOM 818 N N . ILE A 1 104 ? 5.122 -1.370 5.933 1.00 87.25 104 ILE A N 1
ATOM 819 C CA . ILE A 1 104 ? 5.274 -0.052 6.556 1.00 87.25 104 ILE A CA 1
ATOM 820 C C . ILE A 1 104 ? 3.926 0.494 7.028 1.00 87.25 104 ILE A C 1
ATOM 822 O O . ILE A 1 104 ? 3.827 0.979 8.155 1.00 87.25 104 ILE A O 1
ATOM 826 N N . GLY A 1 105 ? 2.870 0.374 6.221 1.00 85.00 105 GLY A N 1
ATOM 827 C CA . GLY A 1 105 ? 1.529 0.812 6.606 1.00 85.00 105 GLY A CA 1
ATOM 828 C C . GLY A 1 105 ? 1.026 0.102 7.863 1.00 85.00 105 GLY A C 1
ATOM 829 O O . GLY A 1 105 ? 0.428 0.731 8.738 1.00 85.00 105 GLY A O 1
ATOM 830 N N . SER A 1 106 ? 1.290 -1.200 7.992 1.00 86.31 106 SER A N 1
ATOM 831 C CA . SER A 1 106 ? 0.861 -1.993 9.153 1.00 86.31 106 SER A CA 1
ATOM 832 C C . SER A 1 106 ? 1.674 -1.650 10.395 1.00 86.31 106 SER A C 1
ATOM 834 O O . SER A 1 106 ? 1.127 -1.540 11.493 1.00 86.31 106 SER A O 1
ATOM 836 N N . PHE A 1 107 ? 2.968 -1.398 10.215 1.00 88.38 107 PHE A N 1
ATOM 837 C CA . PHE A 1 107 ? 3.852 -0.958 11.283 1.00 88.38 107 PHE A CA 1
ATOM 838 C C . PHE A 1 107 ? 3.422 0.401 11.857 1.00 88.38 107 PHE A C 1
ATOM 840 O O . PHE A 1 107 ? 3.265 0.552 13.070 1.00 88.38 107 PHE A O 1
ATOM 847 N N . VAL A 1 108 ? 3.137 1.376 10.989 1.00 84.31 108 VAL A N 1
ATOM 848 C CA . VAL A 1 108 ? 2.633 2.698 11.396 1.00 84.31 108 VAL A CA 1
ATOM 849 C C . VAL A 1 108 ? 1.246 2.589 12.043 1.00 84.31 108 VAL A C 1
ATOM 851 O O . VAL A 1 108 ? 0.985 3.248 13.053 1.00 84.31 108 VAL A O 1
ATOM 854 N N . GLY A 1 109 ? 0.376 1.715 11.525 1.00 82.81 109 GLY A N 1
ATOM 855 C CA . GLY A 1 109 ? -0.911 1.386 12.144 1.00 82.81 109 GLY A CA 1
ATOM 856 C C . GLY A 1 109 ? -0.753 0.873 13.579 1.00 82.81 109 GLY A C 1
ATOM 857 O O . GLY A 1 109 ? -1.424 1.373 14.483 1.00 82.81 109 GLY A O 1
ATOM 858 N N . GLY A 1 110 ? 0.197 -0.036 13.816 1.00 83.81 110 GLY A N 1
ATOM 859 C CA . GLY A 1 110 ? 0.529 -0.548 15.149 1.00 83.81 110 GLY A CA 1
ATOM 860 C C . GLY A 1 110 ? 1.050 0.533 16.099 1.00 83.81 110 GLY A C 1
ATOM 861 O O . GLY A 1 110 ? 0.585 0.637 17.235 1.00 83.81 110 GLY A O 1
ATOM 862 N N . ILE A 1 111 ? 1.945 1.401 15.618 1.00 86.00 111 ILE A N 1
ATOM 863 C CA . ILE A 1 111 ? 2.440 2.554 16.382 1.00 86.00 111 ILE A CA 1
ATOM 864 C C . ILE A 1 111 ? 1.280 3.468 16.796 1.00 86.00 111 ILE A C 1
ATOM 866 O O . ILE A 1 111 ? 1.226 3.901 17.947 1.00 86.00 111 ILE A O 1
ATOM 870 N N . SER A 1 112 ? 0.310 3.714 15.910 1.00 79.50 112 SER A N 1
ATOM 871 C CA . SER A 1 112 ? -0.839 4.581 16.207 1.00 79.50 112 SER A CA 1
ATOM 872 C C . SER A 1 112 ? -1.660 4.119 17.420 1.00 79.50 112 SER A C 1
ATOM 874 O O . SER A 1 112 ? -2.205 4.947 18.143 1.00 79.50 112 SER A O 1
ATOM 876 N N . VAL A 1 113 ? -1.691 2.814 17.711 1.00 75.81 113 VAL A N 1
ATOM 877 C CA . VAL A 1 113 ? -2.384 2.267 18.891 1.00 75.81 113 VAL A CA 1
ATOM 878 C C . VAL A 1 113 ? -1.710 2.715 20.192 1.00 75.81 113 VAL A C 1
ATOM 880 O O . VAL A 1 113 ? -2.382 2.961 21.195 1.00 75.81 113 VAL A O 1
ATOM 883 N N . ILE A 1 114 ? -0.383 2.849 20.182 1.00 81.50 114 ILE A N 1
ATOM 884 C CA . ILE A 1 114 ? 0.394 3.307 21.338 1.00 81.50 114 ILE A CA 1
ATOM 885 C C . ILE A 1 114 ? 0.135 4.794 21.582 1.00 81.50 114 ILE A C 1
ATOM 887 O O . ILE A 1 114 ? -0.112 5.180 22.725 1.00 81.50 114 ILE A O 1
ATOM 891 N N . TRP A 1 115 ? 0.112 5.608 20.524 1.00 72.62 115 TRP A N 1
ATOM 892 C CA . TRP A 1 115 ? -0.210 7.034 20.627 1.00 72.62 115 TRP A CA 1
ATOM 893 C C . TRP A 1 115 ? -1.614 7.253 21.207 1.00 72.62 115 TRP A C 1
ATOM 895 O O . TRP A 1 115 ? -1.773 8.021 22.152 1.00 72.62 115 TRP A O 1
ATOM 905 N N . ASP A 1 116 ? -2.619 6.498 20.761 1.00 74.94 116 ASP A N 1
ATOM 906 C CA . ASP A 1 116 ? -3.977 6.568 21.321 1.00 74.94 116 ASP A CA 1
ATOM 907 C C . ASP A 1 116 ? -4.059 6.150 22.800 1.00 74.94 116 ASP A C 1
ATOM 909 O O . ASP A 1 116 ? -4.874 6.679 23.560 1.00 74.94 116 ASP A O 1
ATOM 913 N N . LYS A 1 117 ? -3.196 5.224 23.238 1.00 71.56 117 LYS A N 1
ATOM 914 C CA . LYS A 1 117 ? -3.075 4.853 24.654 1.00 71.56 117 LYS A CA 1
ATOM 915 C C . LYS A 1 117 ? -2.421 5.968 25.479 1.00 71.56 117 LYS A C 1
ATOM 917 O O . LYS A 1 117 ? -2.797 6.155 26.636 1.00 71.56 117 LYS A O 1
ATOM 922 N N . GLN A 1 118 ? -1.462 6.693 24.903 1.00 69.81 118 GLN A N 1
ATOM 923 C CA . GLN A 1 118 ? -0.706 7.750 25.578 1.00 69.81 118 GLN A CA 1
ATOM 924 C C . GLN A 1 118 ? -1.497 9.061 25.734 1.00 69.81 118 GLN A C 1
ATOM 926 O O . GLN A 1 118 ? -1.373 9.708 26.770 1.00 69.81 118 GLN A O 1
ATOM 931 N N . PHE A 1 119 ? -2.378 9.421 24.793 1.00 58.81 119 PHE A N 1
ATOM 932 C CA . PHE A 1 119 ? -3.164 10.671 24.843 1.00 58.81 119 PHE A CA 1
ATOM 933 C C . PHE A 1 119 ? -4.372 10.669 25.808 1.00 58.81 119 PHE A C 1
ATOM 935 O O . PHE A 1 119 ? -5.178 11.593 25.789 1.00 58.81 119 PHE A O 1
ATOM 942 N N . GLY A 1 120 ? -4.506 9.678 26.697 1.00 61.66 120 GLY A N 1
ATOM 943 C CA . GLY A 1 120 ? -5.458 9.760 27.818 1.00 61.66 120 GLY A CA 1
ATOM 944 C C . GLY A 1 120 ? -6.832 9.111 27.609 1.00 61.66 120 GLY A C 1
ATOM 945 O O . GLY A 1 120 ? -7.673 9.189 28.506 1.00 61.66 120 GLY A O 1
ATOM 946 N N . TYR A 1 121 ? -7.040 8.353 26.525 1.00 55.22 121 TYR A N 1
ATOM 947 C CA . TYR A 1 121 ? -8.268 7.566 26.292 1.00 55.22 121 TYR A CA 1
ATOM 948 C C . TYR A 1 121 ? -8.600 6.598 27.448 1.00 55.22 121 TYR A C 1
ATOM 950 O O . TYR A 1 121 ? -9.748 6.202 27.657 1.00 55.22 121 TYR A O 1
ATOM 958 N N . LEU A 1 122 ? -7.596 6.228 28.250 1.00 54.81 122 LEU A N 1
ATOM 959 C CA . LEU A 1 122 ? -7.730 5.318 29.386 1.00 54.81 122 LEU A CA 1
ATOM 960 C C . LEU A 1 122 ? -8.551 5.885 30.561 1.00 54.81 122 LEU A C 1
ATOM 962 O O . LEU A 1 122 ? -9.102 5.086 31.322 1.00 54.81 122 LEU A O 1
ATOM 966 N N . LYS A 1 123 ? -8.635 7.219 30.704 1.00 48.59 123 LYS A N 1
ATOM 967 C CA . LYS A 1 123 ? -9.387 7.889 31.783 1.00 48.59 123 LYS A CA 1
ATOM 968 C C . LYS A 1 123 ? -10.843 8.180 31.392 1.00 48.59 123 LYS A C 1
ATOM 970 O O . LYS A 1 123 ? -11.724 7.964 32.215 1.00 48.59 123 LYS A O 1
ATOM 975 N N . GLU A 1 124 ? -11.121 8.548 30.138 1.00 57.41 124 GLU A N 1
ATOM 976 C CA . GLU A 1 124 ? -12.497 8.755 29.634 1.00 57.41 124 GLU A CA 1
ATOM 977 C C . GLU A 1 124 ? -13.260 7.438 29.405 1.00 57.41 124 GLU A C 1
ATOM 979 O O . GLU A 1 124 ? -14.464 7.351 29.641 1.00 57.41 124 GLU A O 1
ATOM 984 N N . THR A 1 125 ? -12.566 6.355 29.035 1.00 54.41 125 THR A N 1
ATOM 985 C CA . THR A 1 125 ? -13.185 5.020 28.905 1.00 54.41 125 THR A CA 1
ATOM 986 C C . THR A 1 125 ? -13.511 4.339 30.237 1.00 54.41 125 THR A C 1
ATOM 988 O O . THR A 1 125 ? -14.068 3.243 30.227 1.00 54.41 125 THR A O 1
ATOM 991 N N . MET A 1 126 ? -13.203 4.946 31.392 1.00 51.28 126 MET A N 1
ATOM 992 C CA . MET A 1 126 ? -13.724 4.473 32.687 1.00 51.28 126 MET A CA 1
ATOM 993 C C . MET A 1 126 ? -15.211 4.807 32.902 1.00 51.28 126 MET A C 1
ATOM 995 O O . MET A 1 126 ? -15.759 4.430 33.931 1.00 51.28 126 MET A O 1
ATOM 999 N N . VAL A 1 127 ? -15.875 5.468 31.944 1.00 54.44 127 VAL A N 1
ATOM 1000 C CA . VAL A 1 127 ? -17.287 5.881 32.067 1.00 54.44 127 VAL A CA 1
ATOM 1001 C C . VAL A 1 127 ? -18.222 5.142 31.087 1.00 54.44 127 VAL A C 1
ATOM 1003 O O . VAL A 1 127 ? -19.439 5.234 31.210 1.00 54.44 127 VAL A O 1
ATOM 1006 N N . ALA A 1 128 ? -17.696 4.351 30.139 1.00 52.12 128 ALA A N 1
ATOM 1007 C CA . ALA A 1 128 ? -18.504 3.639 29.138 1.00 52.12 128 ALA A CA 1
ATOM 1008 C C . ALA A 1 128 ? -18.469 2.103 29.332 1.00 52.12 128 ALA A C 1
ATOM 1010 O O . ALA A 1 128 ? -17.380 1.527 29.381 1.00 52.12 128 ALA A O 1
ATOM 1011 N N . PRO A 1 129 ? -19.622 1.401 29.362 1.00 58.06 129 PRO A N 1
ATOM 1012 C CA . PRO A 1 129 ? -19.717 -0.048 29.596 1.00 58.06 129 PRO A CA 1
ATOM 1013 C C . PRO A 1 129 ? -19.350 -0.910 28.362 1.00 58.06 129 PRO A C 1
ATOM 1015 O O . PRO A 1 129 ? -20.005 -1.911 28.081 1.00 58.06 129 PRO A O 1
ATOM 1018 N N . ALA A 1 130 ? -18.313 -0.542 27.598 1.00 64.62 130 ALA A N 1
ATOM 1019 C CA . ALA A 1 130 ? -17.836 -1.294 26.430 1.00 64.62 130 ALA A CA 1
ATOM 1020 C C . ALA A 1 130 ? -16.448 -1.914 26.683 1.00 64.62 130 ALA A C 1
ATOM 1022 O O . ALA A 1 130 ? -15.523 -1.253 27.156 1.00 64.62 130 ALA A O 1
ATOM 1023 N N . SER A 1 131 ? -16.269 -3.195 26.344 1.00 67.19 131 SER A N 1
ATOM 1024 C CA . SER A 1 131 ? -15.005 -3.913 26.555 1.00 67.19 131 SER A CA 1
ATOM 1025 C C . SER A 1 131 ? -13.877 -3.368 25.666 1.00 67.19 131 SER A C 1
ATOM 1027 O O . SER A 1 131 ? -13.960 -3.430 24.437 1.00 67.19 131 SER A O 1
ATOM 1029 N N . ARG A 1 132 ? -12.788 -2.907 26.293 1.00 70.69 132 ARG A N 1
ATOM 1030 C CA . ARG A 1 132 ? -11.616 -2.265 25.656 1.00 70.69 132 ARG A CA 1
ATOM 1031 C C . ARG A 1 132 ? -10.961 -3.112 24.557 1.00 70.69 132 ARG A C 1
ATOM 1033 O O . ARG A 1 132 ? -10.545 -2.576 23.535 1.00 70.69 132 ARG A O 1
ATOM 1040 N N . TRP A 1 133 ? -10.922 -4.432 24.736 1.00 70.62 133 TRP A N 1
ATOM 1041 C CA . TRP A 1 133 ? -10.353 -5.370 23.761 1.00 70.62 133 TRP A CA 1
ATOM 1042 C C . TRP A 1 133 ? -11.095 -5.376 22.425 1.00 70.62 133 TRP A C 1
ATOM 1044 O O . TRP A 1 133 ? -10.456 -5.411 21.378 1.00 70.62 133 TRP A O 1
ATOM 1054 N N . MET A 1 134 ? -12.426 -5.262 22.448 1.00 70.56 134 MET A N 1
ATOM 1055 C CA . MET A 1 134 ? -13.235 -5.271 21.225 1.00 70.56 134 MET A CA 1
ATOM 1056 C C . MET A 1 134 ? -13.023 -4.011 20.382 1.00 70.56 134 MET A C 1
ATOM 1058 O O . MET A 1 134 ? -13.043 -4.070 19.156 1.00 70.56 134 MET A O 1
ATOM 1062 N N . ILE A 1 135 ? -12.769 -2.881 21.046 1.00 73.44 135 ILE A N 1
ATOM 1063 C CA . ILE A 1 135 ? -12.462 -1.593 20.411 1.00 73.44 135 ILE A CA 1
ATOM 1064 C C . ILE A 1 135 ? -11.116 -1.665 19.687 1.00 73.44 135 ILE A C 1
ATOM 1066 O O . ILE A 1 135 ? -11.000 -1.287 18.522 1.00 73.44 135 ILE A O 1
ATOM 1070 N N . ILE A 1 136 ? -10.101 -2.194 20.374 1.00 77.06 136 ILE A N 1
ATOM 1071 C CA . ILE A 1 136 ? -8.748 -2.336 19.833 1.00 77.06 136 ILE A CA 1
ATOM 1072 C C . ILE A 1 136 ? -8.741 -3.347 18.679 1.00 77.06 136 ILE A C 1
ATOM 1074 O O . ILE A 1 136 ? -8.214 -3.043 17.612 1.00 77.06 136 ILE A O 1
ATOM 1078 N N . ALA A 1 137 ? -9.393 -4.502 18.846 1.00 81.00 137 ALA A N 1
ATOM 1079 C CA . ALA A 1 137 ? -9.514 -5.512 17.795 1.00 81.00 137 ALA A CA 1
ATOM 1080 C C . ALA A 1 137 ? -10.245 -4.973 16.551 1.00 81.00 137 ALA A C 1
ATOM 1082 O O . ALA A 1 137 ? -9.783 -5.174 15.428 1.00 81.00 137 ALA A O 1
ATOM 1083 N N . GLY A 1 138 ? -11.344 -4.233 16.743 1.00 76.56 138 GLY A N 1
ATOM 1084 C CA . GLY A 1 138 ? -12.088 -3.602 15.649 1.00 76.56 138 GLY A CA 1
ATOM 1085 C C . GLY A 1 138 ? -11.269 -2.553 14.894 1.00 76.56 138 GLY A C 1
ATOM 1086 O O . GLY A 1 138 ? -11.359 -2.459 13.671 1.00 76.56 138 GLY A O 1
ATOM 1087 N N . ARG A 1 139 ? -10.412 -1.797 15.590 1.00 79.62 139 ARG A N 1
ATOM 1088 C CA . ARG A 1 139 ? -9.502 -0.847 14.941 1.00 79.62 139 ARG A CA 1
ATOM 1089 C C . ARG A 1 139 ? -8.399 -1.537 14.149 1.00 79.62 139 ARG A C 1
ATOM 1091 O O . ARG A 1 139 ? -8.171 -1.145 13.013 1.00 79.62 139 ARG A O 1
ATOM 1098 N N . ILE A 1 140 ? -7.741 -2.547 14.720 1.00 84.75 140 ILE A N 1
ATOM 1099 C CA . ILE A 1 140 ? -6.646 -3.264 14.046 1.00 84.75 140 ILE A CA 1
ATOM 1100 C C . ILE A 1 140 ? -7.149 -3.886 12.740 1.00 84.75 140 ILE A C 1
ATOM 1102 O O . ILE A 1 140 ? -6.498 -3.764 11.705 1.00 84.75 140 ILE A O 1
ATOM 1106 N N . ILE A 1 141 ? -8.334 -4.498 12.769 1.00 87.19 141 ILE A N 1
ATOM 1107 C CA . ILE A 1 141 ? -8.959 -5.081 11.577 1.00 87.19 141 ILE A CA 1
ATOM 1108 C C . ILE A 1 141 ? -9.345 -3.990 10.574 1.00 87.19 141 ILE A C 1
ATOM 1110 O O . ILE A 1 141 ? -9.085 -4.143 9.383 1.00 87.19 141 ILE A O 1
ATOM 1114 N N . GLY A 1 142 ? -9.894 -2.865 11.042 1.00 83.38 142 GLY A N 1
ATOM 1115 C CA . GLY A 1 142 ? -10.194 -1.715 10.188 1.00 83.38 142 GLY A CA 1
ATOM 1116 C C . GLY A 1 142 ? -8.956 -1.142 9.487 1.00 83.38 142 GLY A C 1
ATOM 1117 O O . GLY A 1 142 ? -8.993 -0.923 8.279 1.00 83.38 142 GLY A O 1
ATOM 1118 N N . ASP A 1 143 ? -7.855 -0.949 10.214 1.00 83.75 143 ASP A N 1
ATOM 1119 C CA . ASP A 1 143 ? -6.598 -0.425 9.664 1.00 83.75 143 ASP A CA 1
ATOM 1120 C C . ASP A 1 143 ? -5.934 -1.443 8.714 1.00 83.75 143 ASP A C 1
ATOM 1122 O O . ASP A 1 143 ? -5.417 -1.068 7.662 1.00 83.75 143 ASP A O 1
ATOM 1126 N N . SER A 1 144 ? -6.032 -2.743 9.013 1.00 85.94 144 SER A N 1
ATOM 1127 C CA . SER A 1 144 ? -5.516 -3.810 8.143 1.00 85.94 144 SER A CA 1
ATOM 1128 C C . SER A 1 144 ? -6.255 -3.868 6.804 1.00 85.94 144 SER A C 1
ATOM 1130 O O . SER A 1 144 ? -5.613 -3.914 5.760 1.00 85.94 144 SER A O 1
ATOM 1132 N N . ILE A 1 145 ? -7.593 -3.792 6.814 1.00 87.94 145 ILE A N 1
ATOM 1133 C CA . ILE A 1 145 ? -8.411 -3.782 5.589 1.00 87.94 145 ILE A CA 1
ATOM 1134 C C . ILE A 1 145 ? -8.026 -2.602 4.691 1.00 87.94 145 ILE A C 1
ATOM 1136 O O . ILE A 1 145 ? -7.875 -2.767 3.481 1.00 87.94 145 ILE A O 1
ATOM 1140 N N . VAL A 1 146 ? -7.835 -1.418 5.275 1.00 83.69 146 VAL A N 1
ATOM 1141 C CA . VAL A 1 146 ? -7.433 -0.219 4.529 1.00 83.69 146 VAL A CA 1
ATOM 1142 C C . VAL A 1 146 ? -6.058 -0.407 3.880 1.00 83.69 146 VAL A C 1
ATOM 1144 O O . VAL A 1 146 ? -5.904 -0.117 2.692 1.00 83.69 146 VAL A O 1
ATOM 1147 N N . ASN A 1 147 ? -5.082 -0.953 4.611 1.00 86.25 147 ASN A N 1
ATOM 1148 C CA . ASN A 1 147 ? -3.749 -1.227 4.068 1.00 86.25 147 ASN A CA 1
ATOM 1149 C C . ASN A 1 147 ? -3.778 -2.282 2.954 1.00 86.25 147 ASN A C 1
ATOM 1151 O O . ASN A 1 147 ? -3.085 -2.133 1.949 1.00 86.25 147 ASN A O 1
ATOM 1155 N N . THR A 1 148 ? -4.604 -3.324 3.090 1.00 86.94 148 THR A N 1
ATOM 1156 C CA . THR A 1 148 ? -4.798 -4.330 2.036 1.00 86.94 148 THR A CA 1
ATOM 1157 C C . THR A 1 148 ? -5.392 -3.710 0.773 1.00 86.94 148 THR A C 1
ATOM 1159 O O . THR A 1 148 ? -4.914 -3.991 -0.324 1.00 86.94 148 THR A O 1
ATOM 1162 N N . ILE A 1 149 ? -6.390 -2.830 0.906 1.00 86.81 149 ILE A N 1
ATOM 1163 C CA . ILE A 1 149 ? -6.985 -2.117 -0.235 1.00 86.81 149 ILE A CA 1
ATOM 1164 C C . ILE A 1 149 ? -5.937 -1.236 -0.926 1.00 86.81 149 ILE A C 1
ATOM 1166 O O . ILE A 1 149 ? -5.830 -1.263 -2.150 1.00 86.81 149 ILE A O 1
ATOM 1170 N N . GLN A 1 150 ? -5.132 -0.489 -0.165 1.00 82.75 150 GLN A N 1
ATOM 1171 C CA . GLN A 1 150 ? -4.073 0.355 -0.723 1.00 82.75 150 GLN A CA 1
ATOM 1172 C C . GLN A 1 150 ? -3.038 -0.468 -1.503 1.00 82.75 150 GLN A C 1
ATOM 1174 O O . GLN A 1 150 ? -2.655 -0.096 -2.610 1.00 82.75 150 GLN A O 1
ATOM 1179 N N . ALA A 1 151 ? -2.618 -1.608 -0.962 1.00 84.69 151 ALA A N 1
ATOM 1180 C CA . ALA A 1 151 ? -1.674 -2.498 -1.626 1.00 84.69 151 ALA A CA 1
ATOM 1181 C C . ALA A 1 151 ? -2.237 -3.123 -2.901 1.00 84.69 151 ALA A C 1
ATOM 1183 O O . ALA A 1 151 ? -1.542 -3.207 -3.912 1.00 84.69 151 ALA A O 1
ATOM 1184 N N . LEU A 1 152 ? -3.515 -3.502 -2.878 1.00 87.31 152 LEU A N 1
ATOM 1185 C CA . LEU A 1 152 ? -4.210 -4.009 -4.054 1.00 87.31 152 LEU A CA 1
ATOM 1186 C C . LEU A 1 152 ? -4.271 -2.949 -5.160 1.00 87.31 152 LEU A C 1
ATOM 1188 O O . LEU A 1 152 ? -4.026 -3.268 -6.320 1.00 87.31 152 LEU A O 1
ATOM 1192 N N . ILE A 1 153 ? -4.510 -1.682 -4.806 1.00 83.94 153 ILE A N 1
ATOM 1193 C CA . ILE A 1 153 ? -4.462 -0.560 -5.756 1.00 83.94 153 ILE A CA 1
ATOM 1194 C C . ILE A 1 153 ? -3.061 -0.419 -6.370 1.00 83.94 153 ILE A C 1
ATOM 1196 O O . ILE A 1 153 ? -2.949 -0.240 -7.580 1.00 83.94 153 ILE A O 1
ATOM 1200 N N . ILE A 1 154 ? -1.992 -0.532 -5.574 1.00 82.62 154 ILE A N 1
ATOM 1201 C CA . ILE A 1 154 ? -0.605 -0.437 -6.066 1.00 82.62 154 ILE A CA 1
ATOM 1202 C C . ILE A 1 154 ? -0.286 -1.571 -7.046 1.00 82.62 154 ILE A C 1
ATOM 1204 O O . ILE A 1 154 ? 0.273 -1.315 -8.110 1.00 82.62 154 ILE A O 1
ATOM 1208 N N . ILE A 1 155 ? -0.672 -2.806 -6.719 1.00 83.62 155 ILE A N 1
ATOM 1209 C CA . ILE A 1 155 ? -0.473 -3.967 -7.598 1.00 83.62 155 ILE A CA 1
ATOM 1210 C C . ILE A 1 155 ? -1.241 -3.779 -8.909 1.00 83.62 155 ILE A C 1
ATOM 1212 O O . ILE A 1 155 ? -0.693 -4.024 -9.980 1.00 83.62 155 ILE A O 1
ATOM 1216 N N . LEU A 1 156 ? -2.483 -3.294 -8.843 1.00 84.50 156 LEU A N 1
ATOM 1217 C CA . LEU A 1 156 ? -3.315 -3.057 -10.023 1.00 84.50 156 LEU A CA 1
ATOM 1218 C C . LEU A 1 156 ? -2.722 -1.958 -10.920 1.00 84.50 156 LEU A C 1
ATOM 1220 O O . LEU A 1 156 ? -2.646 -2.128 -12.135 1.00 84.50 156 LEU A O 1
ATOM 1224 N N . LEU A 1 157 ? -2.230 -0.864 -10.330 1.00 78.75 157 LEU A N 1
ATOM 1225 C CA . LEU A 1 157 ? -1.522 0.194 -11.058 1.00 78.75 157 LEU A CA 1
ATOM 1226 C C . LEU A 1 157 ? -0.230 -0.318 -11.697 1.00 78.75 1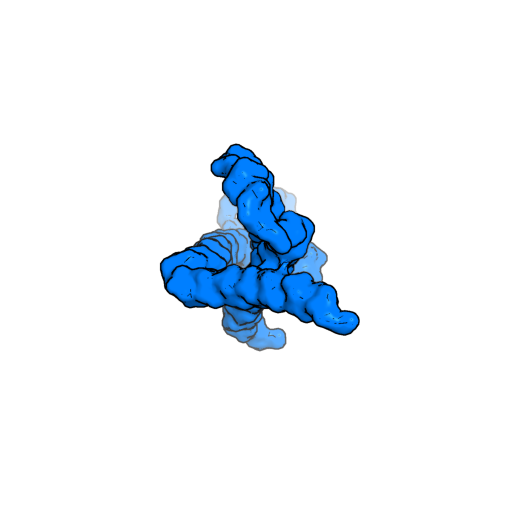57 LEU A C 1
ATOM 1228 O O . LEU A 1 157 ? 0.044 -0.027 -12.859 1.00 78.75 157 LEU A O 1
ATOM 1232 N N . GLY A 1 158 ? 0.551 -1.103 -10.962 1.00 76.06 158 GLY A N 1
ATOM 1233 C CA . GLY A 1 158 ? 1.781 -1.675 -11.481 1.00 76.06 158 GLY A CA 1
ATOM 1234 C C . GLY A 1 158 ? 1.548 -2.701 -12.591 1.00 76.06 158 GLY A C 1
ATOM 1235 O O . GLY A 1 158 ? 2.283 -2.697 -13.572 1.00 76.06 158 GLY A O 1
ATOM 1236 N N . PHE A 1 159 ? 0.478 -3.497 -12.513 1.00 77.25 159 PHE A N 1
ATOM 1237 C CA . PHE A 1 159 ? 0.050 -4.383 -13.599 1.00 77.25 159 PHE A CA 1
ATOM 1238 C C . PHE A 1 159 ? -0.355 -3.599 -14.858 1.00 77.25 159 PHE A C 1
ATOM 1240 O O . PHE A 1 159 ? 0.039 -3.957 -15.967 1.00 77.25 159 PHE A O 1
ATOM 1247 N N . LEU A 1 160 ? -1.089 -2.489 -14.711 1.00 73.31 160 LEU A N 1
ATOM 1248 C CA . LEU A 1 160 ? -1.468 -1.620 -15.836 1.00 73.31 160 LEU A CA 1
ATOM 1249 C C . LEU A 1 160 ? -0.272 -0.933 -16.510 1.00 73.31 160 LEU A C 1
ATOM 1251 O O . LEU A 1 160 ? -0.335 -0.636 -17.701 1.00 73.31 160 LEU A O 1
ATOM 1255 N N . ILE A 1 161 ? 0.794 -0.651 -15.760 1.00 70.00 161 ILE A N 1
ATOM 1256 C CA . 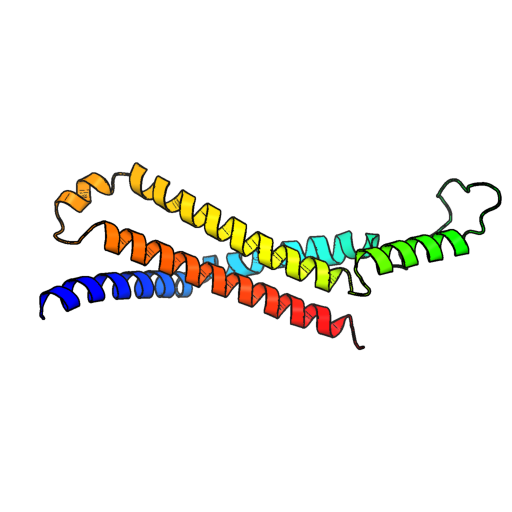ILE A 1 161 ? 2.030 -0.063 -16.291 1.00 70.00 161 ILE A CA 1
ATOM 1257 C C . ILE A 1 161 ? 2.891 -1.152 -16.948 1.00 70.00 161 ILE A C 1
ATOM 1259 O O . ILE A 1 161 ? 3.314 -0.986 -18.088 1.00 70.00 161 ILE A O 1
ATOM 1263 N N . SER A 1 162 ? 3.083 -2.288 -16.271 1.00 64.88 162 SER A N 1
ATOM 1264 C CA . SER A 1 162 ? 3.860 -3.436 -16.762 1.00 64.88 162 SER A CA 1
ATOM 1265 C C . SER A 1 162 ? 3.287 -4.019 -18.061 1.00 64.88 162 SER A C 1
ATOM 1267 O O . SER A 1 162 ? 4.021 -4.209 -19.027 1.00 64.88 162 SER A O 1
ATOM 1269 N N . SER A 1 163 ? 1.963 -4.183 -18.156 1.00 60.75 163 SER A N 1
ATOM 1270 C CA . SER A 1 163 ? 1.292 -4.677 -19.375 1.00 60.75 163 SER A CA 1
ATOM 1271 C C . SER A 1 163 ? 1.452 -3.770 -20.601 1.00 60.75 163 SER A C 1
ATOM 1273 O O . SER A 1 163 ? 1.239 -4.220 -21.723 1.00 60.75 163 SER A O 1
ATOM 1275 N N . ARG A 1 164 ? 1.842 -2.501 -20.423 1.00 57.88 164 ARG A N 1
ATOM 1276 C CA . ARG A 1 164 ? 2.176 -1.599 -21.539 1.00 57.88 164 ARG A CA 1
ATOM 1277 C C . ARG A 1 164 ? 3.640 -1.675 -21.964 1.00 57.88 164 ARG A C 1
ATOM 1279 O O . ARG A 1 164 ? 3.958 -1.233 -23.062 1.00 57.88 164 ARG A O 1
ATOM 1286 N N . LEU A 1 165 ? 4.512 -2.187 -21.100 1.00 52.50 165 LEU A N 1
ATOM 1287 C CA . LEU A 1 165 ? 5.959 -2.261 -21.315 1.00 52.50 165 LEU A CA 1
ATOM 1288 C C . LEU A 1 165 ? 6.415 -3.657 -21.745 1.00 52.50 165 LEU A C 1
ATOM 1290 O O . LEU A 1 165 ? 7.427 -3.765 -22.428 1.00 52.50 165 LEU A O 1
ATOM 1294 N N . ASN A 1 166 ? 5.632 -4.695 -21.440 1.00 47.94 166 ASN A N 1
ATOM 1295 C CA . ASN A 1 166 ? 5.852 -6.049 -21.933 1.00 47.94 166 ASN A CA 1
ATOM 1296 C C . ASN A 1 166 ? 4.706 -6.510 -22.859 1.00 47.94 166 ASN A C 1
ATOM 1298 O O . ASN A 1 166 ? 3.776 -7.168 -22.391 1.00 47.94 166 ASN A O 1
ATOM 1302 N N . PRO A 1 167 ? 4.731 -6.176 -24.165 1.00 43.12 167 PRO A N 1
ATOM 1303 C CA . PRO A 1 167 ? 3.880 -6.821 -25.157 1.00 43.12 167 PRO A CA 1
ATOM 1304 C C . PRO A 1 167 ? 4.517 -8.147 -25.608 1.00 43.12 167 PRO A C 1
ATOM 1306 O O . PRO A 1 167 ? 4.842 -8.302 -26.783 1.00 43.12 167 PRO A O 1
ATOM 1309 N N . LEU A 1 168 ? 4.740 -9.074 -24.672 1.00 44.38 168 LEU A N 1
ATOM 1310 C CA . LEU A 1 168 ? 5.137 -10.465 -24.923 1.00 44.38 168 LEU A CA 1
ATOM 1311 C C . LEU A 1 168 ? 4.498 -11.377 -23.874 1.00 44.38 168 LEU A C 1
ATOM 1313 O O . LEU A 1 168 ? 4.697 -11.108 -22.664 1.00 44.38 168 LEU A O 1
#

Foldseek 3Di:
DVVVVVLVVVLVVLLVCLLVVCVVPVVNVVCLQVVLVVVLCCCVVVVLLVLDLPNPPPDDDPDPPPDPPVVVSVVSVVVSCVVVVNARPLLVVLVVSLVVQLVVLLVVLVVVVVVVVVVPPVPVVVVDPHDPVSNVNSSSSSSNVVSVVSSVSSNVVSCVVRCVVDPD

Radius of gyration: 24.41 Å; chains: 1; bounding box: 71×30×60 Å

Sequence (168 aa):
MKVIYVYFSPFTAMVYRQVKRWWGARSRVLTTVVNPLIWIVFLGLGWGAIFSPGSVNTPNIPLIPGVPSSAIVNLIQEYFNRVFGGIDYLTFMVSGMAAMTVFIGSFVGGISVIWDKQFGYLKETMVAPASRWMIIAGRIIGDSIVNTIQALIIILLGFLISSRLNPL

pLDDT: mean 71.72, std 11.26, range [42.81, 89.62]

Secondary structure (DSSP, 8-state):
-HHHHHHHHHHHHHHHHHHHHHHH-HHHHHHHHHHHHHHIIIIIIHTHHHHSTT---TTSS-PPTT--HHHHHHHHHHHHHHHHTT--HHHHHHHHHHHHHHHHHHHHHHHHHHHHHHTTHHHHTTSS-S-HHHHHHHHHHHHHHHHHHHHHHHHHHHHHHHHHH---

=== Feature glossary ===
Annotated list of the representations used here:

Nearest PDB structures. The Foldseek neighbor list gives the closest experimentally determined structures in the PDB, ranked by structural alignment. TM-score near 1 means near-identical fold; near 0.3 means only rough topology match. This is how one finds what a novel AlphaFold prediction most resembles in the solved-structure universe.

Foldseek 3Di. Foldseek's 3Di representation compresses backbone geometry into a per-residue letter drawn from a learned twenty-state alphabet. It captures the tertiary interaction pattern around each residue — which residues are packed against it in space, regardless of where they are in sequence.

Radius of gyration, Cα contacts, bounding box. Radius of gyration (Rg) is the root-mean-square distance of Cα atoms from their centroid — a single number for overall size and compactness. A globular domain of N residues has Rg ≈ 2.2·N^0.38 Å; an extended or disordered chain has a much larger Rg. The Cα contact count is the number of residue pairs whose Cα atoms are within 8 Å and are more than four positions apart in sequence — a standard proxy for tertiary packing density. The bounding box is the smallest axis-aligned box enclosing all Cα atoms.

InterPro / GO / CATH / organism. The annotation block draws on four external resources. InterPro: which protein families and domains the sequence belongs to. GO: standardized terms for what the protein does, what process it participates in, and where in the cell it acts. CATH: which structural fold it has in the CATH hierarchy. Organism: the species of origin.

mmCIF coordinates. The mmCIF block holds the 3D Cartesian coordinates of each backbone atom (N, Cα, C, O) in ångströms. mmCIF is the PDB's canonical archive format — a tagged-loop text representation of the atomic model.

pLDDT. pLDDT is the predicted lDDT-Cα score: AlphaFold's confidence that the local environment of each residue (all inter-atomic distances within 15 Å) is correctly placed. It is a per-residue number between 0 and 100, with higher meaning more reliable.

Backbone torsions (φ/ψ). φ (phi) and ψ (psi) are the two rotatable backbone dihedrals per residue: φ is the C(i-1)–N–Cα–C torsion, ψ is the N–Cα–C–N(i+1) torsion, both in degrees on (−180°, 180°]. α-helical residues cluster near (−60°, −45°); β-strand residues near (−120°, +130°). A Ramachandran plot is simply a scatter of (φ, ψ) for every residue.

B-factor. For experimental (PDB) structures, the B-factor (temperature factor) quantifies the positional spread of each atom in the crystal — a combination of thermal vibration and static disorder — in units of Å². High B-factors mark flexible loops or poorly resolved regions; low B-factors mark the rigid, well-ordered core.

Secondary structure (3-state, P-SEA). SS3 is a coarse helix/strand/coil call (letters a/b/c) made by the P-SEA algorithm from inter-Cα distances and dihedrals. It is less detailed than DSSP but needs only Cα positions.

Predicted aligned error. Predicted aligned error is AlphaFold's pairwise confidence. Unlike pLDDT (per-residue), PAE is per-residue-pair and captures whether two parts of the structure are correctly placed relative to each other. Units are ångströms of expected positional error.

Solvent-accessible surface area. Solvent-accessible surface area (SASA) is the area in Å² traced out by the centre of a 1.4 Å probe sphere (a water molecule) rolled over the protein's van der Waals surface (Shrake–Rupley / Lee–Richards construction). Buried residues have near-zero SASA; fully exposed residues can exceed 200 Å². The total SASA scales roughly with the number of surface residues.

Secondary structure (8-state, DSSP). The SS8 string is DSSP's per-residue secondary-structure call. α-helix (H) means an i→i+4 H-bond ladder; β-strand (E) means the residue participates in a β-sheet; 3₁₀ (G) and π (I) are tighter and wider helices; T/S are turns/bends; '-' is loop.

Rendered structure images. Structure images are PyMOL renders from six orthogonal camera directions. Cartoon representation draws helices as coils and strands as arrows; sticks shows the backbone as bonds; surface shows the solvent-excluded envelope. Rainbow coloring maps sequence position to hue (blue→red, N→C); chain coloring assigns a distinct color per polypeptide.

Sequence. The amino-acid sequence is the protein's primary structure: the linear order of residues from the N-terminus to the C-terminus, written in one-letter code. Everything else here — the 3D coordinates, the secondary structure, the domain annotations — is ultimately a consequence of this string.

Contact-map, Ramachandran, and PAE plots. Three diagnostic plots accompany the record. The Cα contact map visualizes the tertiary structure as a 2D adjacency matrix (8 Å cutoff, sequence-local contacts suppressed). The Ramachandran plot shows the distribution of backbone (φ, ψ) torsions, with points in the α and β basins reflecting secondary structure content. The PAE plot shows AlphaFold's inter-residue confidence as a color matrix.